Protein AF-A0A0S4UX61-F1 (afdb_monomer_lite)

Foldseek 3Di:
DKDWDWDWDQDPVRDIDIDTPDIDDDDDFDADPVRHGDDDDDD

Secondary structure (DSSP, 8-state):
-EEEEEEEEE-TTSSEEEEEEEEEE-----B-TTS-B-PPPP-

pLDDT: mean 88.29, std 5.24, range [67.25, 94.19]

Sequence (43 aa):
MDVEVYAQRMGSNGRHETVKVTEATLPYVATDASRKPRALPPR

Radius of gyration: 19.16 Å; chains: 1; bounding box: 44×13×48 Å

Organism: Ralstonia solanacearum (NCBI:txid305)

Structure (mmCIF, N/CA/C/O backbone):
data_AF-A0A0S4UX61-F1
#
_entry.id   AF-A0A0S4UX61-F1
#
loop_
_atom_site.group_PDB
_atom_site.id
_atom_site.type_symbol
_atom_site.label_atom_id
_atom_site.label_alt_id
_atom_site.label_comp_id
_atom_site.label_asym_id
_atom_site.label_entity_id
_atom_site.label_seq_id
_atom_site.pdbx_PDB_ins_code
_atom_site.Cartn_x
_atom_site.Cartn_y
_atom_site.Cartn_z
_atom_site.occupancy
_atom_site.B_iso_or_equiv
_atom_site.auth_seq_id
_atom_site.auth_comp_id
_atom_site.auth_asym_id
_a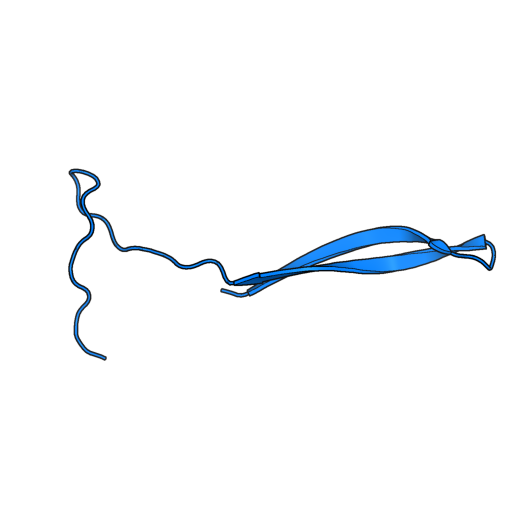tom_site.auth_atom_id
_atom_site.pdbx_PDB_model_num
ATOM 1 N N . MET A 1 1 ? 2.368 -5.606 6.238 1.00 73.44 1 MET A N 1
ATOM 2 C CA . MET A 1 1 ? 2.535 -6.203 4.900 1.00 73.44 1 MET A CA 1
ATOM 3 C C . MET A 1 1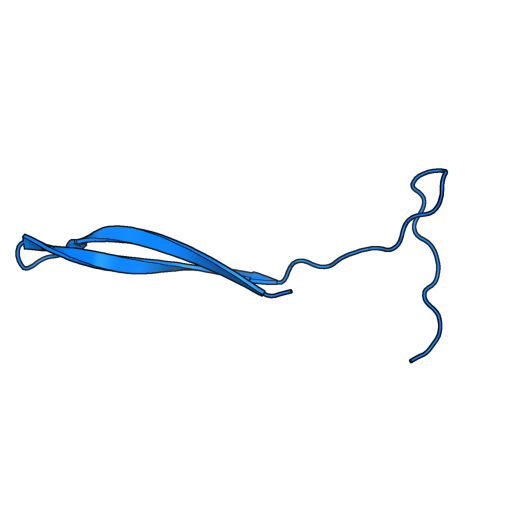 ? 3.194 -5.143 4.062 1.00 73.44 1 MET A C 1
ATOM 5 O O . MET A 1 1 ? 2.656 -4.037 3.998 1.00 73.44 1 MET A O 1
ATOM 9 N N . ASP A 1 2 ? 4.339 -5.479 3.493 1.00 84.12 2 ASP A N 1
ATOM 10 C CA . ASP A 1 2 ? 5.166 -4.539 2.748 1.00 84.12 2 ASP A CA 1
ATOM 11 C C . ASP A 1 2 ? 4.921 -4.756 1.258 1.00 84.12 2 ASP A C 1
ATOM 13 O O . ASP A 1 2 ? 4.774 -5.894 0.804 1.00 84.12 2 ASP A O 1
ATOM 17 N N . VAL A 1 3 ? 4.778 -3.661 0.515 1.00 85.81 3 VAL A N 1
ATOM 18 C CA . VAL A 1 3 ? 4.519 -3.681 -0.923 1.00 85.81 3 VAL A CA 1
ATOM 19 C C . VAL A 1 3 ? 5.658 -2.99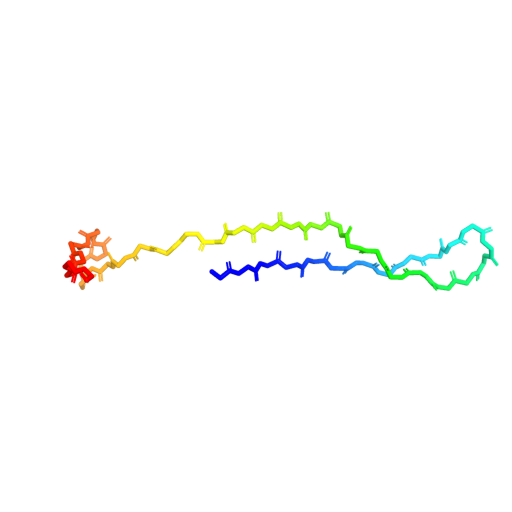2 -1.644 1.00 85.81 3 VAL A C 1
ATOM 21 O O . VAL A 1 3 ? 6.032 -1.860 -1.334 1.00 85.81 3 VAL A O 1
ATOM 24 N N . GLU A 1 4 ? 6.169 -3.691 -2.649 1.00 91.94 4 GLU A N 1
ATOM 25 C CA . GLU A 1 4 ? 7.216 -3.224 -3.539 1.00 91.94 4 GLU A CA 1
ATOM 26 C C . GLU A 1 4 ? 6.703 -3.300 -4.974 1.00 91.94 4 GLU A C 1
ATOM 28 O O . GLU A 1 4 ? 6.240 -4.348 -5.429 1.00 91.94 4 GLU A O 1
ATOM 33 N N . VAL A 1 5 ? 6.763 -2.180 -5.690 1.00 92.25 5 VAL A N 1
ATOM 34 C CA . VAL A 1 5 ? 6.364 -2.110 -7.099 1.00 92.25 5 VAL A CA 1
ATOM 35 C C . VAL A 1 5 ? 7.609 -1.900 -7.939 1.00 92.25 5 VAL A C 1
ATOM 37 O O . VAL A 1 5 ? 8.419 -1.012 -7.657 1.00 92.25 5 VAL A O 1
ATOM 40 N N . TYR A 1 6 ? 7.739 -2.703 -8.989 1.00 92.94 6 TYR A N 1
ATOM 41 C CA . TYR A 1 6 ? 8.850 -2.652 -9.927 1.00 92.94 6 TYR A CA 1
ATOM 42 C C . TYR A 1 6 ? 8.342 -2.334 -11.328 1.00 92.94 6 TYR A C 1
ATOM 44 O O . TYR A 1 6 ? 7.302 -2.840 -11.750 1.00 92.94 6 TYR A O 1
ATOM 52 N N . ALA A 1 7 ? 9.097 -1.518 -12.057 1.00 91.00 7 ALA A N 1
ATOM 53 C CA . ALA A 1 7 ? 8.857 -1.240 -13.466 1.00 91.00 7 ALA A CA 1
ATOM 54 C C . ALA A 1 7 ? 10.072 -1.662 -14.295 1.00 91.00 7 ALA A C 1
ATOM 56 O O . ALA A 1 7 ? 11.216 -1.497 -13.864 1.00 91.00 7 ALA A O 1
ATOM 57 N N . GLN A 1 8 ? 9.820 -2.185 -15.494 1.00 93.25 8 GLN A N 1
ATOM 58 C CA . GLN A 1 8 ? 10.859 -2.443 -16.484 1.00 93.25 8 GLN A CA 1
ATOM 59 C C . GLN A 1 8 ? 10.953 -1.255 -17.442 1.00 93.25 8 GLN A C 1
ATOM 61 O O . GLN A 1 8 ? 9.939 -0.799 -17.971 1.00 93.25 8 GLN A O 1
ATOM 66 N N . ARG A 1 9 ? 12.171 -0.763 -17.679 1.00 87.50 9 ARG A N 1
ATOM 67 C CA . ARG A 1 9 ? 12.450 0.305 -18.650 1.00 87.50 9 ARG A CA 1
ATOM 68 C C . ARG A 1 9 ? 13.665 -0.030 -19.509 1.00 87.50 9 ARG A C 1
ATOM 70 O O . ARG A 1 9 ? 14.481 -0.870 -19.137 1.00 87.50 9 ARG A O 1
ATOM 77 N N . MET A 1 10 ? 1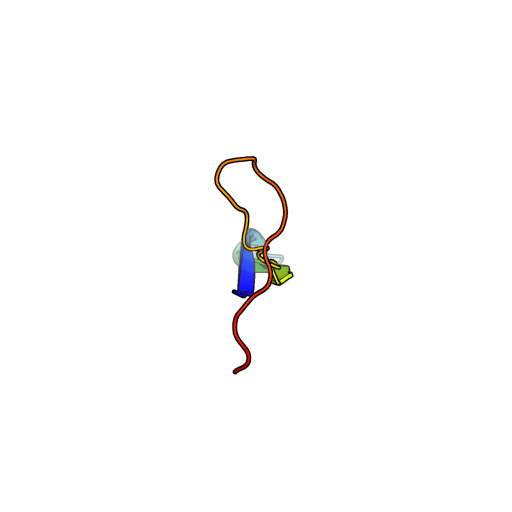3.816 0.664 -20.635 1.00 90.56 10 MET A N 1
ATOM 78 C CA . MET A 1 10 ? 15.073 0.662 -21.385 1.00 90.56 10 MET A CA 1
ATOM 79 C C . MET A 1 10 ? 16.100 1.510 -20.623 1.00 90.56 10 MET A C 1
ATOM 81 O O . MET A 1 10 ? 15.881 2.696 -20.380 1.00 90.56 10 MET A O 1
ATOM 85 N N . GLY A 1 11 ? 17.190 0.882 -20.193 1.00 83.44 11 GLY A N 1
ATOM 86 C CA . GLY A 1 11 ? 18.316 1.534 -19.538 1.00 83.44 11 GLY A CA 1
ATOM 87 C C . GLY A 1 11 ? 19.157 2.346 -20.524 1.00 83.44 11 GLY A C 1
ATOM 88 O O . GLY A 1 11 ? 19.077 2.171 -21.741 1.00 83.44 11 GLY A O 1
ATOM 89 N N . SER A 1 12 ? 20.015 3.219 -19.996 1.00 80.44 12 SER A N 1
ATOM 90 C CA . SER A 1 12 ? 20.881 4.115 -20.785 1.00 80.44 12 SER A CA 1
ATOM 91 C C . SER A 1 12 ? 21.876 3.387 -21.700 1.00 80.44 12 SER A C 1
ATOM 93 O O . SER A 1 12 ? 22.362 3.960 -22.669 1.00 80.44 12 SER A O 1
ATOM 95 N N . ASN A 1 13 ? 22.154 2.114 -21.424 1.00 86.38 13 ASN A N 1
ATOM 96 C CA . ASN A 1 13 ? 22.996 1.229 -22.230 1.00 86.38 13 ASN A CA 1
ATOM 97 C C . ASN A 1 13 ? 22.203 0.406 -23.269 1.00 86.38 13 ASN A C 1
ATOM 99 O O . ASN A 1 13 ? 22.744 -0.537 -23.847 1.00 86.38 13 ASN A O 1
ATOM 103 N N . GLY A 1 14 ? 20.916 0.711 -23.466 1.00 82.44 14 GLY A N 1
ATOM 104 C CA . GLY A 1 14 ? 20.030 0.020 -24.402 1.00 82.44 14 GLY A CA 1
ATOM 105 C C . GLY A 1 14 ? 19.543 -1.359 -23.946 1.00 82.44 14 GLY A C 1
ATOM 106 O O . GLY A 1 14 ? 18.883 -2.048 -24.720 1.00 82.44 14 GLY A O 1
ATOM 107 N N . ARG A 1 15 ? 19.840 -1.782 -22.709 1.00 87.44 15 ARG A N 1
ATOM 108 C CA . ARG A 1 15 ? 19.347 -3.043 -22.123 1.00 87.44 15 ARG A CA 1
ATOM 109 C C . ARG A 1 15 ? 18.157 -2.790 -21.206 1.00 87.44 15 ARG A C 1
ATOM 111 O O . ARG A 1 15 ? 18.004 -1.696 -20.679 1.00 87.44 15 ARG A O 1
ATOM 118 N N . HIS A 1 16 ? 17.320 -3.800 -20.988 1.00 89.38 16 HIS A N 1
ATOM 119 C CA . HIS A 1 16 ? 16.225 -3.690 -20.025 1.00 89.38 16 HIS A CA 1
ATOM 120 C C . HIS A 1 16 ? 16.762 -3.620 -18.590 1.00 89.38 16 HIS A C 1
ATOM 122 O O . HIS A 1 16 ? 17.639 -4.395 -18.208 1.00 89.38 16 HIS A O 1
ATOM 128 N N . GLU A 1 17 ? 16.205 -2.708 -17.800 1.00 90.75 17 GLU A N 1
ATOM 129 C CA . GLU A 1 17 ? 16.502 -2.508 -16.383 1.00 90.75 17 GLU A CA 1
ATOM 130 C C . GLU A 1 17 ? 15.194 -2.610 -15.587 1.00 90.75 17 GLU A C 1
ATOM 132 O O . GLU A 1 17 ? 14.193 -1.988 -15.954 1.00 90.75 17 GLU A O 1
ATOM 137 N N . THR A 1 18 ? 15.199 -3.386 -14.501 1.00 92.75 18 THR A N 1
ATOM 138 C CA . THR A 1 18 ? 14.084 -3.458 -13.547 1.00 92.75 18 THR A 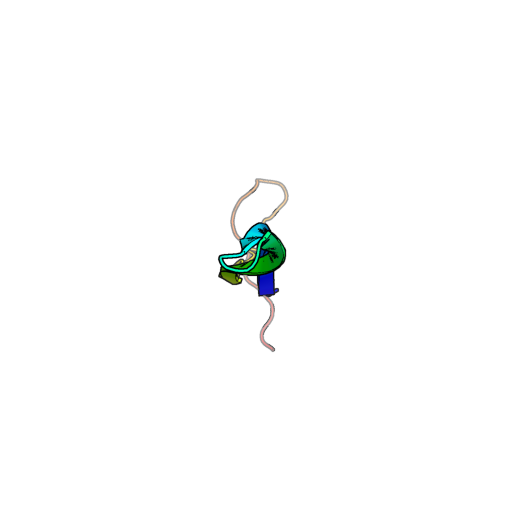CA 1
ATOM 139 C C . THR A 1 18 ? 14.403 -2.565 -12.358 1.00 92.75 18 THR A C 1
ATOM 141 O O . THR A 1 18 ? 15.393 -2.792 -11.666 1.00 92.75 18 THR A O 1
ATOM 144 N N . VAL A 1 19 ? 13.566 -1.561 -12.106 1.00 90.50 19 VAL A N 1
ATOM 145 C CA . VAL A 1 19 ? 13.791 -0.561 -11.053 1.00 90.50 19 VAL A CA 1
ATOM 146 C C . VAL A 1 19 ? 12.633 -0.592 -10.062 1.00 90.50 19 VAL A C 1
ATOM 148 O O . VAL A 1 19 ? 11.472 -0.657 -10.471 1.00 90.50 19 VAL A O 1
ATOM 151 N N . LYS A 1 20 ? 12.940 -0.538 -8.759 1.00 92.56 20 LYS A N 1
ATOM 152 C CA . LYS A 1 20 ? 11.931 -0.353 -7.708 1.00 92.56 20 LYS A CA 1
ATOM 153 C C . LYS A 1 20 ? 11.404 1.073 -7.796 1.00 92.56 20 LYS A C 1
ATOM 155 O O . LYS A 1 20 ? 12.166 2.025 -7.648 1.00 92.56 20 LYS A O 1
ATOM 160 N N . VAL A 1 21 ? 10.114 1.217 -8.059 1.00 92.38 21 VAL A N 1
ATOM 161 C CA . VAL A 1 21 ? 9.476 2.528 -8.241 1.00 92.38 21 VAL A CA 1
ATOM 162 C C . VAL A 1 21 ? 8.647 2.943 -7.036 1.00 92.38 21 VAL A C 1
ATOM 164 O O . VAL A 1 21 ? 8.358 4.125 -6.868 1.00 92.38 21 VAL A O 1
ATOM 167 N N . THR A 1 22 ? 8.245 1.997 -6.187 1.00 92.00 22 THR A N 1
ATOM 168 C CA . THR A 1 22 ? 7.459 2.306 -4.989 1.00 92.00 22 THR A CA 1
ATOM 169 C C . THR A 1 22 ? 7.756 1.319 -3.874 1.00 92.00 22 THR A C 1
ATOM 171 O O . THR A 1 22 ? 7.877 0.116 -4.108 1.00 92.00 22 THR A O 1
ATOM 174 N N . GLU A 1 23 ? 7.837 1.848 -2.658 1.00 91.69 23 GLU A N 1
ATOM 175 C CA . GLU A 1 23 ? 7.842 1.104 -1.405 1.00 91.69 23 GLU A CA 1
ATOM 176 C C . GLU A 1 23 ? 6.737 1.670 -0.518 1.00 91.69 23 GLU A C 1
ATOM 178 O O . GLU A 1 23 ? 6.643 2.890 -0.358 1.00 91.69 23 GLU A O 1
ATOM 183 N N . ALA A 1 24 ? 5.879 0.808 0.020 1.00 90.19 24 ALA A N 1
ATOM 184 C CA . ALA A 1 24 ? 4.794 1.237 0.892 1.00 90.19 24 ALA A CA 1
ATOM 185 C C . ALA A 1 24 ? 4.400 0.148 1.893 1.00 90.19 24 ALA A C 1
ATOM 187 O O . ALA A 1 24 ? 4.454 -1.046 1.601 1.00 90.19 24 ALA A O 1
ATOM 188 N N . THR A 1 25 ? 3.911 0.574 3.054 1.00 90.56 25 THR A N 1
ATOM 189 C CA . THR A 1 25 ? 3.288 -0.301 4.051 1.00 90.56 25 THR A CA 1
ATOM 190 C C . THR A 1 25 ? 1.775 -0.114 4.009 1.00 90.56 25 THR A C 1
ATOM 192 O O . THR A 1 25 ? 1.295 1.017 4.087 1.00 90.56 25 THR A O 1
ATOM 195 N N . LEU A 1 26 ? 1.009 -1.208 3.926 1.00 85.94 26 LEU A N 1
ATOM 196 C CA . LEU A 1 26 ? -0.456 -1.141 3.994 1.00 85.94 26 LEU A CA 1
ATOM 197 C C . LEU A 1 26 ? -0.938 -1.400 5.427 1.00 85.94 26 LEU A C 1
ATOM 199 O O . LEU A 1 26 ? -0.777 -2.523 5.924 1.00 85.94 26 LEU A O 1
ATOM 203 N N . PRO A 1 27 ? -1.547 -0.403 6.096 1.00 84.06 27 PRO A N 1
ATOM 204 C CA . PRO A 1 27 ? -2.210 -0.626 7.368 1.00 84.06 27 PRO A CA 1
ATOM 205 C C . PRO A 1 27 ? -3.553 -1.330 7.144 1.00 84.06 27 PRO A C 1
ATOM 207 O O . PRO A 1 27 ? -4.345 -0.941 6.287 1.00 84.06 27 PRO A O 1
ATOM 210 N N . TYR A 1 28 ? -3.824 -2.352 7.952 1.00 85.88 28 TYR A N 1
ATOM 211 C CA . TYR A 1 28 ? -5.106 -3.053 7.962 1.00 85.88 28 TYR A CA 1
ATOM 212 C C . TYR A 1 28 ? -5.893 -2.685 9.214 1.00 85.88 28 TYR A C 1
ATOM 214 O O . TYR A 1 28 ? -5.334 -2.599 10.307 1.00 85.88 28 TYR A O 1
ATOM 222 N N . VAL A 1 29 ? -7.205 -2.513 9.056 1.00 89.00 29 VAL A N 1
ATOM 223 C CA . VAL A 1 29 ? -8.132 -2.228 10.154 1.00 89.00 29 VAL A CA 1
ATOM 224 C C . VAL A 1 29 ? -9.120 -3.382 10.264 1.00 89.00 29 VAL A C 1
ATOM 226 O O . VAL A 1 29 ? -9.791 -3.727 9.293 1.00 89.00 29 VAL A O 1
ATOM 229 N N . ALA A 1 30 ? -9.222 -3.984 11.450 1.00 90.69 30 ALA A N 1
ATOM 230 C CA . ALA A 1 30 ? -10.253 -4.977 11.715 1.00 90.69 30 ALA A CA 1
ATOM 231 C C . ALA A 1 30 ? -11.625 -4.296 11.727 1.00 90.69 30 ALA A C 1
ATOM 233 O O . ALA A 1 30 ? -11.823 -3.325 12.457 1.00 90.69 30 ALA A O 1
ATOM 234 N N . THR A 1 31 ? -12.568 -4.810 10.939 1.00 93.50 31 THR A N 1
ATOM 235 C CA . THR A 1 31 ? -13.943 -4.301 10.876 1.00 93.50 31 THR A CA 1
ATOM 236 C C . THR A 1 31 ? -14.947 -5.374 11.292 1.00 93.50 31 THR A C 1
ATOM 238 O O . THR A 1 31 ? -14.681 -6.569 11.162 1.00 93.50 31 THR A O 1
ATOM 241 N N . ASP A 1 32 ? -16.075 -4.950 11.857 1.00 89.06 32 ASP A N 1
ATOM 242 C CA . ASP A 1 32 ? -17.200 -5.820 12.207 1.00 89.06 32 ASP A CA 1
ATOM 243 C C . ASP A 1 32 ? -18.193 -5.997 11.037 1.00 89.06 32 ASP A C 1
ATOM 245 O O . ASP A 1 32 ? -18.018 -5.439 9.952 1.00 89.06 32 ASP A O 1
ATOM 249 N N . ALA A 1 33 ? -19.272 -6.760 11.251 1.00 93.56 33 ALA A N 1
ATOM 250 C CA . ALA A 1 33 ? -20.306 -7.008 10.237 1.00 93.56 33 ALA A CA 1
ATOM 251 C C . ALA A 1 33 ? -21.028 -5.733 9.749 1.00 93.56 33 ALA A C 1
ATOM 253 O O . ALA A 1 33 ? -21.628 -5.734 8.675 1.00 93.56 33 ALA A O 1
ATOM 254 N N . SER A 1 34 ? -20.950 -4.637 10.509 1.00 94.19 34 SER A N 1
ATOM 255 C CA . SER A 1 34 ? -21.488 -3.322 10.145 1.00 94.19 34 SER A CA 1
ATOM 256 C C . SER A 1 34 ? -20.45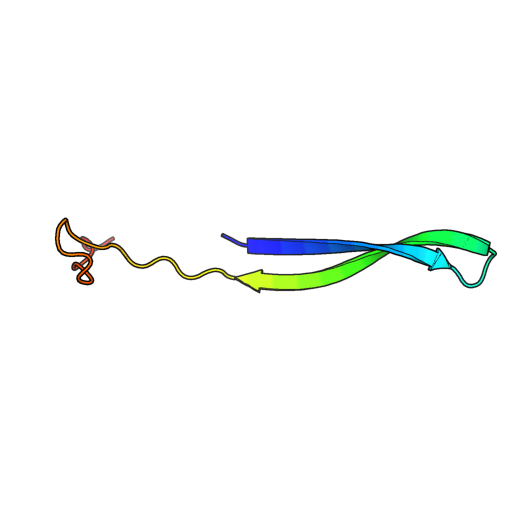5 -2.410 9.469 1.00 94.19 34 SER A C 1
ATOM 258 O O . SER A 1 34 ? -20.744 -1.242 9.209 1.00 94.19 34 SER A O 1
ATOM 260 N N . ARG A 1 35 ? -19.264 -2.942 9.149 1.00 87.12 35 ARG A N 1
ATOM 261 C CA . ARG A 1 35 ? -18.103 -2.222 8.596 1.00 87.12 35 ARG A CA 1
ATOM 262 C C . ARG A 1 35 ? -17.550 -1.143 9.530 1.00 87.12 35 ARG A C 1
ATOM 264 O O . ARG A 1 35 ? -16.904 -0.203 9.066 1.00 87.12 35 ARG A O 1
ATOM 271 N N . LYS A 1 36 ? -17.772 -1.268 10.841 1.00 91.88 36 LYS A N 1
ATOM 272 C CA . LYS A 1 36 ? -17.168 -0.375 11.837 1.00 91.88 36 LYS A CA 1
ATOM 273 C C . LYS A 1 36 ? -15.843 -0.951 12.335 1.00 91.88 36 LYS A C 1
ATOM 275 O O . LYS A 1 36 ? -15.742 -2.171 12.476 1.00 91.88 36 LYS A O 1
ATOM 280 N N . PRO A 1 37 ? -14.824 -0.116 12.608 1.00 90.81 37 PRO A N 1
ATOM 281 C CA . PRO A 1 37 ? -13.585 -0.577 13.226 1.00 90.81 37 PRO A CA 1
ATOM 282 C C . PRO A 1 37 ? -13.849 -1.290 14.559 1.00 90.81 37 PRO A C 1
ATOM 284 O O . PRO A 1 37 ? -14.630 -0.804 15.377 1.00 90.81 37 PRO A O 1
ATOM 287 N N . ARG A 1 38 ? -13.180 -2.424 14.792 1.00 91.62 38 ARG A N 1
ATOM 288 C CA . ARG A 1 38 ? -13.278 -3.210 16.031 1.00 91.62 38 ARG A CA 1
ATOM 289 C C . ARG A 1 38 ? -11.940 -3.232 16.768 1.00 91.62 38 ARG A C 1
ATOM 291 O O . ARG A 1 38 ? -10.885 -3.303 16.141 1.00 91.62 38 ARG A O 1
ATOM 298 N N . ALA A 1 39 ? -11.998 -3.239 18.100 1.00 89.19 39 ALA A N 1
ATOM 299 C CA . ALA A 1 39 ? -10.827 -3.428 18.949 1.00 89.19 39 ALA A CA 1
ATOM 300 C C . ALA A 1 39 ? -10.137 -4.774 18.669 1.00 89.19 39 ALA A C 1
ATOM 302 O O . ALA A 1 39 ? -10.789 -5.812 18.510 1.00 89.19 39 ALA A O 1
ATOM 303 N N . LEU A 1 40 ? -8.808 -4.737 18.614 1.00 86.00 40 LEU A N 1
ATOM 304 C CA . LEU A 1 40 ? -7.965 -5.922 18.525 1.00 86.00 40 LEU A CA 1
ATOM 305 C C . LEU A 1 40 ? -7.619 -6.414 19.940 1.00 86.00 40 LEU A C 1
ATOM 307 O O . LEU A 1 40 ? -7.480 -5.587 20.843 1.00 86.00 40 LEU A O 1
ATOM 311 N N . PRO A 1 41 ? -7.475 -7.734 20.151 1.00 87.06 41 PRO A N 1
ATOM 312 C CA . PRO A 1 41 ? -6.956 -8.262 21.407 1.00 87.06 41 PRO A CA 1
ATOM 313 C C . PRO A 1 41 ? -5.541 -7.725 21.684 1.00 87.06 41 PRO A C 1
ATOM 315 O O . PRO A 1 41 ? -4.800 -7.467 20.728 1.00 87.06 41 PRO A O 1
ATOM 318 N N . PRO A 1 42 ? -5.148 -7.574 22.962 1.00 84.06 42 PRO A N 1
ATOM 319 C CA . PRO A 1 42 ? -3.768 -7.257 23.307 1.00 84.06 42 PRO A CA 1
ATOM 320 C C . PRO A 1 42 ? -2.833 -8.384 22.843 1.00 84.06 42 PRO A C 1
ATOM 322 O O . PRO A 1 42 ? -3.238 -9.546 22.772 1.00 84.06 42 PRO A O 1
ATOM 325 N N . ARG A 1 43 ? -1.604 -8.003 22.484 1.00 67.25 43 ARG A N 1
ATOM 326 C CA . ARG A 1 43 ? -0.563 -8.905 21.979 1.00 67.25 43 ARG A CA 1
ATOM 327 C C . ARG A 1 43 ? 0.157 -9.629 23.108 1.00 67.25 43 ARG A C 1
ATOM 329 O O . ARG A 1 43 ? 0.370 -8.985 24.157 1.00 67.25 43 ARG A O 1
#